Protein AF-A0A3N2K9K3-F1 (afdb_monomer_lite)

Foldseek 3Di:
DVVLLVVVLVCQQPDLDAAEDECVSDDLVSLLVVLQSCLVNVAAYEYAYEPPDDPVSVVNSCVSNVNRYHYHYDDD

Sequence (76 aa):
MLRNYQTILGLLQNSKREIEIQSVDLDYNGLTNLANEMRRLDRVATLVVGGNLTADMVNSLVLTSGDRFNIKFAQP

Structure (mmCIF, N/CA/C/O backbone):
data_AF-A0A3N2K9K3-F1
#
_entry.id   AF-A0A3N2K9K3-F1
#
loop_
_atom_site.group_PDB
_atom_site.id
_atom_site.type_symbol
_atom_site.label_atom_id
_atom_site.label_alt_id
_atom_site.label_comp_id
_atom_site.label_asym_id
_atom_site.label_entity_id
_atom_site.label_seq_id
_atom_site.pdbx_PDB_ins_code
_atom_site.Cartn_x
_atom_site.Cartn_y
_atom_site.Cartn_z
_atom_site.occupancy
_atom_site.B_iso_or_equiv
_atom_site.auth_seq_id
_atom_site.auth_comp_id
_atom_site.auth_asym_id
_atom_site.auth_atom_id
_atom_site.pdbx_PDB_model_num
ATOM 1 N N . MET A 1 1 ? 6.877 15.443 -3.719 1.00 58.28 1 MET A N 1
ATOM 2 C CA . MET A 1 1 ? 5.930 14.308 -3.642 1.00 58.28 1 MET A CA 1
ATOM 3 C C . MET A 1 1 ? 5.049 14.276 -2.374 1.00 58.28 1 MET A C 1
ATOM 5 O O . MET A 1 1 ? 4.253 13.364 -2.231 1.00 58.28 1 MET A O 1
ATOM 9 N N . LEU A 1 2 ? 5.094 15.278 -1.476 1.00 61.84 2 LEU A N 1
ATOM 10 C CA . LEU A 1 2 ? 4.292 15.292 -0.230 1.00 61.84 2 LEU A CA 1
ATOM 11 C C . LEU A 1 2 ? 2.778 15.502 -0.429 1.00 61.84 2 LEU A C 1
ATOM 13 O O . LEU A 1 2 ? 1.983 15.050 0.391 1.00 61.84 2 LEU A O 1
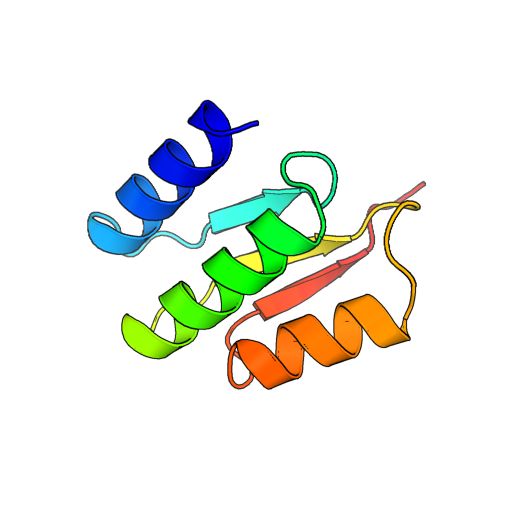ATOM 17 N N . ARG A 1 3 ? 2.374 16.191 -1.505 1.00 66.50 3 ARG A N 1
ATOM 18 C CA . ARG A 1 3 ? 0.971 16.572 -1.731 1.00 66.50 3 ARG A CA 1
ATOM 19 C C . ARG A 1 3 ? 0.073 15.360 -2.013 1.00 66.50 3 ARG A C 1
ATOM 21 O O . ARG A 1 3 ? -0.995 15.272 -1.423 1.00 66.50 3 ARG A O 1
ATOM 28 N N . ASN A 1 4 ? 0.540 14.410 -2.827 1.00 83.25 4 ASN A N 1
ATOM 29 C CA . ASN A 1 4 ? -0.222 13.203 -3.176 1.00 83.25 4 ASN A CA 1
ATOM 30 C C . ASN A 1 4 ? -0.432 12.296 -1.955 1.00 83.25 4 ASN A C 1
ATOM 32 O O . ASN A 1 4 ? -1.547 11.846 -1.708 1.00 83.25 4 ASN A O 1
ATOM 36 N N . TYR A 1 5 ? 0.613 12.103 -1.142 1.00 88.56 5 TYR A N 1
ATOM 37 C CA . TYR A 1 5 ? 0.550 11.271 0.063 1.00 88.56 5 TYR A CA 1
ATOM 38 C C . TYR A 1 5 ? -0.515 11.755 1.057 1.00 88.56 5 TYR A C 1
ATOM 40 O O . TYR A 1 5 ? -1.365 10.976 1.480 1.00 88.56 5 TYR A O 1
ATOM 48 N N . GLN A 1 6 ? -0.507 13.049 1.395 1.00 90.12 6 GLN A N 1
ATOM 49 C CA . GLN A 1 6 ? -1.455 13.603 2.369 1.00 90.12 6 GLN A CA 1
ATOM 50 C C . GLN A 1 6 ? -2.902 13.545 1.869 1.00 90.12 6 GLN A C 1
ATOM 52 O O . GLN A 1 6 ? -3.814 13.273 2.648 1.00 90.12 6 GLN A O 1
ATOM 57 N N . THR A 1 7 ? -3.127 13.746 0.567 1.00 89.38 7 THR A N 1
ATOM 58 C CA . THR A 1 7 ? -4.459 13.591 -0.028 1.00 89.38 7 THR A CA 1
ATOM 59 C C . THR A 1 7 ? -4.953 12.148 0.070 1.00 89.38 7 THR A C 1
ATOM 61 O O . THR A 1 7 ? -6.076 11.931 0.521 1.00 89.38 7 THR A O 1
ATOM 64 N N . ILE A 1 8 ? -4.121 11.164 -0.286 1.00 89.00 8 ILE A N 1
ATOM 65 C CA . ILE A 1 8 ? -4.486 9.741 -0.199 1.00 89.00 8 ILE A CA 1
ATOM 66 C C . ILE A 1 8 ? -4.770 9.345 1.256 1.00 89.00 8 ILE A C 1
ATOM 68 O O . ILE A 1 8 ? -5.792 8.720 1.535 1.00 89.00 8 ILE A O 1
ATOM 72 N N . LEU A 1 9 ? -3.915 9.757 2.197 1.00 89.38 9 LEU A N 1
ATOM 73 C CA . LEU A 1 9 ? -4.105 9.479 3.620 1.00 89.38 9 LEU A CA 1
ATOM 74 C C . LEU A 1 9 ? -5.407 10.091 4.151 1.00 89.38 9 LEU A C 1
ATOM 76 O O . LEU A 1 9 ? -6.167 9.424 4.853 1.00 89.38 9 LEU A O 1
ATOM 80 N N . GLY A 1 10 ? -5.701 11.336 3.770 1.00 90.56 10 GLY A N 1
ATOM 81 C CA . GLY A 1 10 ? -6.957 11.991 4.115 1.00 90.56 10 GLY A CA 1
ATOM 82 C C . GLY A 1 10 ? -8.171 11.226 3.585 1.00 90.56 10 GLY A C 1
ATOM 83 O O . GLY A 1 10 ? -9.144 11.043 4.315 1.00 90.56 10 GLY A O 1
ATOM 84 N N . LEU A 1 11 ? -8.112 10.721 2.350 1.00 88.44 11 LEU A N 1
ATOM 85 C CA . LEU A 1 11 ? -9.181 9.893 1.786 1.00 88.44 11 LEU A CA 1
ATOM 86 C C . LEU A 1 11 ? -9.339 8.566 2.546 1.00 88.44 11 LEU A C 1
ATOM 88 O O . LEU A 1 11 ? -10.468 8.204 2.873 1.00 88.44 11 LEU A O 1
ATOM 92 N N . LEU A 1 12 ? -8.241 7.882 2.889 1.00 86.94 12 LEU A N 1
ATOM 93 C CA . LEU A 1 12 ? -8.268 6.626 3.658 1.00 86.94 12 LEU A CA 1
ATOM 94 C C . LEU A 1 12 ? -8.884 6.799 5.053 1.00 86.94 12 LEU A C 1
ATOM 96 O O . LEU A 1 12 ? -9.614 5.930 5.535 1.00 86.94 12 LEU A O 1
ATOM 100 N N . GLN A 1 13 ? -8.586 7.916 5.715 1.00 89.00 13 GLN A N 1
ATOM 101 C CA . GLN A 1 13 ? -9.077 8.199 7.064 1.00 89.00 13 GLN A CA 1
ATOM 102 C C . GLN A 1 13 ? -10.562 8.575 7.078 1.00 89.00 13 GLN A C 1
ATOM 104 O O . GLN A 1 13 ? -11.288 8.175 7.987 1.00 89.00 13 GLN A O 1
ATOM 109 N N . ASN A 1 14 ? -11.017 9.323 6.070 1.00 87.38 14 ASN A N 1
ATOM 110 C CA . ASN A 1 14 ? -12.339 9.957 6.074 1.00 87.38 14 ASN A CA 1
ATOM 111 C C . ASN A 1 14 ? -13.381 9.246 5.199 1.00 87.38 14 ASN A C 1
ATOM 113 O O . ASN A 1 14 ? -14.536 9.666 5.156 1.00 87.38 14 ASN A O 1
ATOM 117 N N . SER A 1 15 ? -13.004 8.176 4.498 1.00 81.50 15 SER A N 1
ATOM 118 C CA . SER A 1 15 ? -13.888 7.450 3.588 1.00 81.50 15 SER A CA 1
ATOM 119 C C . SER A 1 15 ? -13.843 5.944 3.831 1.00 81.50 15 SER A C 1
ATOM 121 O O . SER A 1 15 ? -12.841 5.390 4.273 1.00 81.50 15 SER A O 1
ATOM 123 N N . LYS A 1 16 ? -14.946 5.266 3.501 1.00 75.44 16 LYS A N 1
ATOM 124 C CA . LYS A 1 16 ? -15.002 3.798 3.374 1.00 75.44 16 LYS A CA 1
ATOM 125 C C . LYS A 1 16 ? -14.835 3.329 1.926 1.00 75.44 16 LYS A C 1
ATOM 127 O O . LYS A 1 16 ? -15.048 2.157 1.638 1.00 75.44 16 LYS A O 1
ATOM 132 N N . ARG A 1 17 ? -14.553 4.251 1.000 1.00 77.12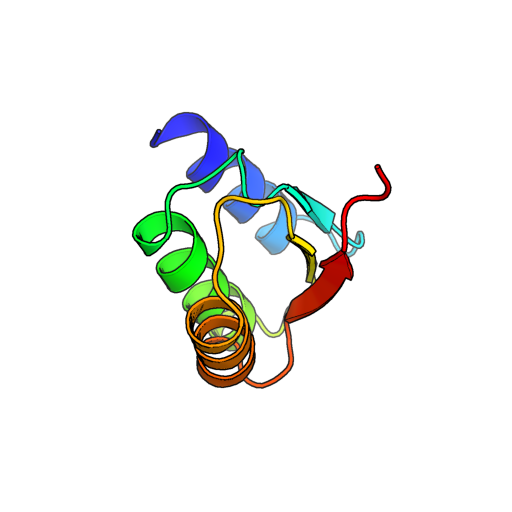 17 ARG A N 1
ATOM 133 C CA . ARG A 1 17 ? -14.373 3.915 -0.414 1.00 77.12 17 ARG A CA 1
ATOM 134 C C . ARG A 1 17 ? -13.092 3.120 -0.594 1.00 77.12 17 ARG A C 1
ATOM 136 O O . ARG A 1 17 ? -12.086 3.416 0.042 1.00 77.12 17 ARG A O 1
ATOM 143 N N . GLU A 1 18 ? -13.151 2.161 -1.504 1.00 80.69 18 GLU A N 1
ATOM 144 C CA . GLU A 1 18 ? -11.948 1.570 -2.063 1.00 80.69 18 GLU A CA 1
ATOM 145 C C . GLU A 1 18 ? -11.159 2.658 -2.799 1.00 80.69 18 GLU A C 1
ATOM 147 O O . GLU A 1 18 ? -11.736 3.495 -3.501 1.00 80.69 18 GLU A O 1
ATOM 152 N N . ILE A 1 19 ? -9.848 2.678 -2.580 1.00 87.75 19 ILE A N 1
ATOM 153 C CA . ILE A 1 19 ? -8.940 3.654 -3.176 1.00 87.75 19 ILE A CA 1
ATOM 154 C C . ILE A 1 19 ? -7.948 2.888 -4.033 1.00 87.75 19 ILE A C 1
ATOM 156 O O . ILE A 1 19 ? -7.311 1.950 -3.554 1.00 87.75 19 ILE A O 1
ATOM 160 N N . GLU A 1 20 ? -7.815 3.310 -5.286 1.00 91.75 20 GLU A N 1
ATOM 161 C CA . GLU A 1 20 ? -6.733 2.874 -6.158 1.00 91.75 20 GLU A CA 1
ATOM 162 C C . GLU A 1 20 ? -5.593 3.890 -6.098 1.00 91.75 20 GLU A C 1
ATOM 164 O O . GLU A 1 20 ? -5.812 5.095 -6.227 1.00 91.75 20 GLU A O 1
ATOM 169 N N . ILE A 1 21 ? -4.379 3.398 -5.877 1.00 91.12 21 ILE A N 1
ATOM 170 C CA . ILE A 1 21 ? -3.150 4.190 -5.831 1.00 91.12 21 ILE A CA 1
ATOM 171 C C . ILE A 1 21 ? -2.275 3.710 -6.976 1.00 91.12 21 ILE A C 1
ATOM 173 O O . ILE A 1 21 ? -1.964 2.520 -7.044 1.00 91.12 21 ILE A O 1
ATOM 177 N N . GLN A 1 22 ? -1.865 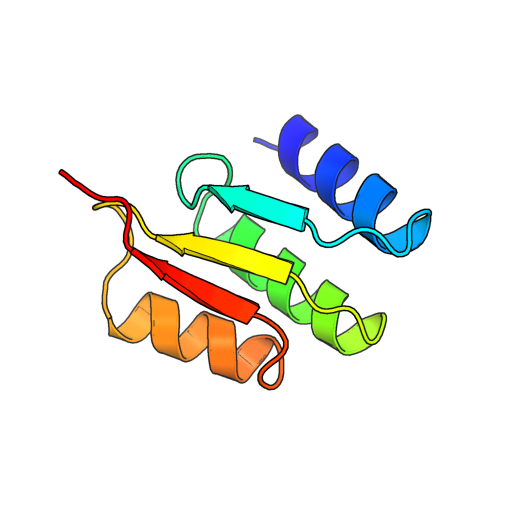4.607 -7.869 1.00 91.75 22 GLN A N 1
ATOM 178 C CA . GLN A 1 22 ? -0.907 4.244 -8.905 1.00 91.75 22 GLN A CA 1
ATOM 179 C C . GLN A 1 22 ? 0.496 4.276 -8.300 1.00 91.75 22 GLN A C 1
ATOM 181 O O . GLN A 1 22 ? 0.866 5.230 -7.616 1.00 91.75 22 GLN A O 1
ATOM 186 N N . SER A 1 23 ? 1.324 3.268 -8.576 1.00 90.19 23 SER A N 1
ATOM 187 C CA . SER A 1 23 ? 2.705 3.228 -8.070 1.00 90.19 23 SER A CA 1
ATOM 188 C C . SER A 1 23 ? 3.581 4.376 -8.579 1.00 90.19 23 SER A C 1
ATOM 190 O O . SER A 1 23 ? 4.691 4.562 -8.092 1.00 90.19 23 SER A O 1
ATOM 192 N N . VAL A 1 24 ? 3.117 5.132 -9.576 1.00 88.75 24 VAL A N 1
ATOM 193 C CA . VAL A 1 24 ? 3.782 6.336 -10.091 1.00 88.75 24 VAL A CA 1
ATOM 194 C C . VAL A 1 24 ? 3.437 7.599 -9.295 1.00 88.75 24 VAL A C 1
ATOM 196 O O . VAL A 1 24 ? 4.157 8.590 -9.392 1.00 88.75 24 VAL A O 1
ATOM 199 N N . ASP A 1 25 ? 2.371 7.574 -8.487 1.00 87.12 25 ASP A N 1
ATOM 200 C CA . ASP A 1 25 ? 1.922 8.733 -7.704 1.00 87.12 25 ASP A CA 1
ATOM 201 C C . ASP A 1 25 ? 2.809 8.998 -6.481 1.00 87.12 25 ASP A C 1
ATOM 203 O O . ASP A 1 25 ? 2.825 10.119 -5.951 1.00 87.12 25 ASP A O 1
ATOM 207 N N . LEU A 1 26 ? 3.512 7.955 -6.024 1.00 89.25 26 LEU A N 1
ATOM 208 C CA . LEU A 1 26 ? 4.343 7.915 -4.828 1.00 89.25 26 LEU A CA 1
ATOM 209 C C . LEU A 1 26 ? 5.643 7.154 -5.109 1.00 89.25 26 LEU A C 1
ATOM 211 O O . LEU A 1 26 ? 5.645 6.123 -5.774 1.00 89.25 26 LEU A O 1
ATOM 215 N N . ASP A 1 27 ? 6.749 7.632 -4.548 1.00 91.56 27 ASP A N 1
ATOM 216 C CA . ASP A 1 27 ? 7.992 6.874 -4.497 1.00 91.56 27 ASP A CA 1
ATOM 217 C C . ASP A 1 27 ? 7.854 5.691 -3.525 1.00 91.56 27 ASP A C 1
ATOM 219 O O . ASP A 1 27 ? 6.895 5.582 -2.754 1.00 91.56 27 ASP A O 1
ATOM 223 N N . TYR A 1 28 ? 8.829 4.783 -3.549 1.00 92.75 28 TYR A N 1
ATOM 224 C CA . TYR A 1 28 ? 8.781 3.575 -2.728 1.00 92.75 28 TYR A CA 1
ATOM 225 C C . TYR A 1 28 ? 8.687 3.863 -1.218 1.00 92.75 28 TYR A C 1
ATOM 227 O O . TYR A 1 28 ? 8.008 3.138 -0.487 1.00 92.75 28 TYR A O 1
ATOM 235 N N . ASN A 1 29 ? 9.297 4.953 -0.745 1.00 94.81 29 ASN A N 1
ATOM 236 C CA . ASN A 1 29 ? 9.206 5.362 0.657 1.00 94.81 29 ASN A CA 1
ATOM 237 C C . ASN A 1 29 ? 7.787 5.839 1.002 1.00 94.81 29 ASN A C 1
ATOM 239 O O . ASN A 1 29 ? 7.241 5.467 2.041 1.00 94.81 29 ASN A O 1
ATOM 243 N N . GLY A 1 30 ? 7.161 6.618 0.119 1.00 93.31 30 GLY A N 1
ATOM 244 C CA . GLY A 1 30 ? 5.771 7.043 0.236 1.00 93.31 30 GLY A CA 1
ATOM 245 C C . GLY A 1 30 ? 4.802 5.863 0.247 1.00 93.31 30 GLY A C 1
ATOM 246 O O . GLY A 1 30 ? 3.908 5.819 1.092 1.00 93.31 30 GLY A O 1
ATOM 247 N N . LEU A 1 31 ? 5.016 4.876 -0.627 1.00 94.00 31 LEU A N 1
ATOM 248 C CA . LEU A 1 31 ? 4.238 3.634 -0.654 1.00 94.00 31 LEU A CA 1
ATOM 249 C C . LEU A 1 31 ? 4.416 2.812 0.632 1.00 94.00 31 LEU A C 1
ATOM 251 O O . LEU A 1 31 ? 3.437 2.302 1.171 1.00 94.00 31 LEU A O 1
ATOM 255 N N . THR A 1 32 ? 5.636 2.732 1.169 1.00 96.12 32 THR A N 1
ATOM 256 C CA . THR A 1 32 ? 5.927 2.019 2.426 1.00 96.12 32 THR A CA 1
ATOM 257 C C . THR A 1 32 ? 5.254 2.686 3.628 1.00 96.12 32 THR A C 1
ATOM 259 O O . THR A 1 32 ? 4.652 2.015 4.468 1.00 96.12 32 THR A O 1
ATOM 262 N N . ASN A 1 33 ? 5.302 4.017 3.708 1.00 95.50 33 ASN A N 1
ATOM 263 C CA . ASN A 1 33 ? 4.588 4.766 4.744 1.00 95.50 33 ASN A CA 1
ATOM 264 C C . ASN A 1 33 ? 3.076 4.549 4.640 1.00 95.50 33 ASN A C 1
ATOM 266 O O . ASN A 1 33 ? 2.411 4.318 5.648 1.00 95.50 33 ASN A O 1
ATOM 270 N N . LEU A 1 34 ? 2.543 4.546 3.418 1.00 93.50 34 LEU A N 1
ATOM 271 C CA . LEU A 1 34 ? 1.129 4.296 3.179 1.00 93.50 34 LEU A CA 1
ATOM 272 C C . LEU A 1 34 ? 0.710 2.873 3.579 1.00 93.50 34 LEU A C 1
ATOM 274 O O . LEU A 1 34 ? -0.333 2.704 4.205 1.00 93.50 34 LEU A O 1
ATOM 278 N N . ALA A 1 35 ? 1.543 1.867 3.295 1.00 95.00 35 ALA A N 1
ATOM 279 C CA . ALA A 1 35 ? 1.328 0.487 3.730 1.00 95.00 35 ALA A CA 1
ATOM 280 C C . ALA A 1 35 ? 1.228 0.385 5.264 1.00 95.00 35 ALA A C 1
ATOM 282 O O . ALA A 1 35 ? 0.299 -0.233 5.787 1.00 95.00 35 ALA A O 1
ATOM 283 N N . ASN A 1 36 ? 2.136 1.044 5.993 1.00 96.50 36 ASN A N 1
ATOM 284 C CA . ASN A 1 36 ? 2.077 1.111 7.456 1.00 96.50 36 ASN A CA 1
ATOM 285 C C . ASN A 1 36 ? 0.785 1.779 7.950 1.00 96.50 36 ASN A C 1
ATOM 287 O O . ASN A 1 36 ? 0.142 1.280 8.876 1.00 96.50 36 ASN A O 1
ATOM 291 N N . GLU A 1 37 ? 0.373 2.880 7.320 1.00 93.88 37 GLU A N 1
ATOM 292 C CA . GLU A 1 37 ? -0.862 3.583 7.675 1.00 93.88 37 GLU A CA 1
ATOM 293 C C . GLU A 1 37 ? -2.111 2.737 7.416 1.00 93.88 37 GLU A C 1
ATOM 295 O O . GLU A 1 37 ? -3.006 2.700 8.256 1.00 93.88 37 GLU A O 1
ATOM 300 N N . MET A 1 38 ? -2.166 1.998 6.309 1.00 91.94 38 MET A N 1
ATOM 301 C CA . MET A 1 38 ? -3.263 1.071 6.019 1.00 91.94 38 MET A CA 1
ATOM 302 C C . MET A 1 38 ? -3.401 -0.010 7.088 1.00 91.94 38 MET A C 1
ATOM 304 O O . MET A 1 38 ? -4.510 -0.276 7.557 1.00 91.94 38 MET A O 1
ATOM 308 N N . ARG A 1 39 ? -2.274 -0.581 7.530 1.00 94.69 39 ARG A N 1
ATOM 309 C CA . ARG A 1 39 ? -2.247 -1.539 8.638 1.00 94.69 39 ARG A CA 1
ATOM 310 C C . ARG A 1 39 ? -2.743 -0.909 9.936 1.00 94.69 39 ARG A C 1
ATOM 312 O O . ARG A 1 39 ? -3.562 -1.497 10.634 1.00 94.69 39 ARG A O 1
ATOM 319 N N . ARG A 1 40 ? -2.258 0.294 10.253 1.00 94.44 40 ARG A N 1
ATOM 320 C CA . ARG A 1 40 ? -2.605 1.035 11.474 1.00 94.44 40 ARG A CA 1
ATOM 321 C C . ARG A 1 40 ? -4.081 1.434 11.520 1.00 94.44 40 ARG A C 1
ATOM 323 O O . ARG A 1 40 ? -4.687 1.414 12.586 1.00 94.44 40 ARG A O 1
ATOM 330 N N . LEU A 1 41 ? -4.637 1.831 10.379 1.00 91.88 41 LEU A N 1
ATOM 331 C CA . LEU A 1 41 ? -6.016 2.302 10.240 1.00 91.88 41 LEU A CA 1
ATOM 332 C C . LEU A 1 41 ? -7.018 1.171 9.989 1.00 91.88 41 LEU A C 1
ATOM 334 O O . LEU A 1 41 ? -8.219 1.444 9.963 1.00 91.88 41 LEU A O 1
ATOM 338 N N . ASP A 1 42 ? -6.544 -0.061 9.788 1.00 91.88 42 ASP A N 1
ATOM 339 C CA . ASP A 1 42 ? -7.353 -1.201 9.354 1.00 91.88 42 ASP A CA 1
ATOM 340 C C . ASP A 1 42 ? -8.167 -0.851 8.092 1.00 91.88 42 ASP A C 1
ATOM 342 O O . ASP A 1 42 ? -9.403 -0.824 8.071 1.00 91.88 42 ASP A O 1
ATOM 346 N N . ARG A 1 43 ? -7.450 -0.446 7.038 1.00 91.44 43 ARG A N 1
ATOM 347 C CA . ARG A 1 43 ? -8.015 -0.057 5.738 1.00 91.44 43 ARG A CA 1
ATOM 348 C C . ARG A 1 43 ? -7.359 -0.832 4.619 1.00 91.44 43 ARG A C 1
ATOM 350 O O . ARG A 1 43 ? -6.169 -1.099 4.684 1.00 91.44 43 ARG A O 1
ATOM 357 N N . VAL A 1 44 ? -8.141 -1.136 3.590 1.00 91.69 44 VAL A N 1
ATOM 358 C CA . VAL A 1 44 ? -7.683 -1.817 2.377 1.00 91.69 44 VAL A CA 1
ATOM 359 C C . VAL A 1 44 ? -7.626 -0.810 1.235 1.00 91.69 44 VAL A C 1
ATOM 361 O O . VAL A 1 44 ? -8.519 0.030 1.105 1.00 91.69 44 VAL A O 1
ATOM 364 N N . ALA A 1 45 ? -6.588 -0.906 0.414 1.00 91.50 45 ALA A N 1
ATOM 365 C CA . ALA A 1 45 ? -6.459 -0.144 -0.818 1.00 91.50 45 ALA A CA 1
ATOM 366 C C . ALA A 1 45 ? -5.900 -1.032 -1.929 1.00 91.50 45 ALA A C 1
ATOM 368 O O . ALA A 1 45 ? -5.249 -2.045 -1.673 1.00 91.50 45 ALA A O 1
ATOM 369 N N . THR A 1 46 ? -6.137 -0.631 -3.168 1.00 93.50 46 THR A N 1
ATOM 370 C CA . THR A 1 46 ? -5.612 -1.311 -4.345 1.00 93.50 46 THR A CA 1
ATOM 371 C C . THR A 1 46 ? -4.401 -0.537 -4.860 1.00 93.50 46 THR A C 1
ATOM 373 O O . THR A 1 46 ? -4.510 0.626 -5.238 1.00 93.50 46 THR A O 1
ATOM 376 N N . LEU A 1 47 ? -3.230 -1.171 -4.871 1.00 93.94 47 LEU A N 1
ATOM 377 C CA . LEU A 1 47 ? -2.027 -0.658 -5.517 1.00 93.94 47 LEU A CA 1
ATOM 378 C C . LEU A 1 47 ? -2.005 -1.133 -6.968 1.00 93.94 47 LEU A C 1
ATOM 380 O O . LEU A 1 47 ? -1.909 -2.332 -7.243 1.00 93.94 47 LEU A O 1
ATOM 384 N N . VAL A 1 48 ? -2.067 -0.183 -7.893 1.00 94.06 48 VAL A N 1
ATOM 385 C CA . VAL A 1 48 ? -1.850 -0.434 -9.315 1.00 94.06 48 VAL A CA 1
ATOM 386 C C . VAL A 1 48 ? -0.359 -0.286 -9.596 1.00 94.06 48 VAL A C 1
ATOM 388 O O . VAL A 1 48 ? 0.209 0.804 -9.540 1.00 94.06 48 VAL A O 1
ATOM 391 N N . VAL A 1 49 ? 0.285 -1.419 -9.845 1.00 90.69 49 VAL A N 1
ATOM 392 C CA . VAL A 1 49 ? 1.720 -1.560 -10.064 1.00 90.69 49 VAL A CA 1
ATOM 393 C C . VAL A 1 49 ? 2.049 -1.280 -11.527 1.00 90.69 49 VAL A C 1
ATOM 395 O O . VAL A 1 49 ? 1.633 -2.020 -12.419 1.00 90.69 49 VAL A O 1
ATOM 398 N N . GLY A 1 50 ? 2.820 -0.220 -11.760 1.00 85.75 50 GLY A N 1
ATOM 399 C CA . GLY A 1 50 ? 3.485 0.073 -13.028 1.00 85.75 50 GLY A CA 1
ATOM 400 C C . GLY A 1 50 ? 4.930 -0.441 -13.076 1.00 85.75 50 GLY A C 1
ATOM 401 O O . GLY A 1 50 ? 5.420 -1.080 -12.147 1.00 85.75 50 GLY A O 1
ATOM 402 N N . GLY A 1 51 ? 5.648 -0.122 -14.157 1.00 80.25 51 GLY A N 1
ATOM 403 C CA . GLY A 1 51 ? 7.002 -0.637 -14.428 1.00 80.25 51 GLY A CA 1
ATOM 404 C C . GLY A 1 51 ? 8.122 -0.152 -13.494 1.00 80.25 51 GLY A C 1
ATOM 405 O O . GLY A 1 51 ? 9.284 -0.465 -13.736 1.00 80.25 51 GLY A O 1
ATOM 406 N N . ASN A 1 52 ? 7.808 0.625 -12.453 1.00 84.25 52 ASN A N 1
ATOM 407 C CA . ASN A 1 52 ? 8.778 1.182 -11.507 1.00 84.25 52 ASN A CA 1
ATOM 408 C C . ASN A 1 52 ? 8.935 0.369 -10.210 1.00 84.25 52 ASN A C 1
ATOM 410 O O . ASN A 1 52 ? 9.771 0.729 -9.382 1.00 84.25 52 ASN A O 1
ATOM 414 N N . LEU A 1 53 ? 8.157 -0.699 -10.016 1.00 90.56 53 LEU A N 1
ATOM 415 C CA . LEU A 1 53 ? 8.288 -1.588 -8.861 1.00 90.56 53 LEU A CA 1
ATOM 416 C C . LEU A 1 53 ? 8.742 -2.977 -9.303 1.00 90.56 53 LEU A C 1
ATOM 418 O O . LEU A 1 53 ? 8.202 -3.556 -10.244 1.00 90.56 53 LEU A O 1
ATOM 422 N N . THR A 1 54 ? 9.716 -3.532 -8.587 1.00 92.50 54 THR A N 1
ATOM 423 C CA . THR A 1 54 ? 10.094 -4.940 -8.735 1.00 92.50 54 THR A CA 1
ATOM 424 C C . THR A 1 54 ? 9.120 -5.840 -7.972 1.00 92.50 54 THR A C 1
ATOM 426 O O . THR A 1 54 ? 8.396 -5.382 -7.085 1.00 92.50 54 THR A O 1
ATOM 429 N N . ALA A 1 55 ? 9.129 -7.142 -8.267 1.00 91.62 55 ALA A N 1
ATOM 430 C CA . ALA A 1 55 ? 8.318 -8.119 -7.538 1.00 91.62 55 ALA A CA 1
ATOM 431 C C . ALA A 1 55 ? 8.611 -8.115 -6.023 1.00 91.62 55 ALA A C 1
ATOM 433 O O . ALA A 1 55 ? 7.681 -8.169 -5.220 1.00 91.62 55 ALA A O 1
ATOM 434 N N . ASP A 1 56 ? 9.879 -7.968 -5.630 1.00 95.56 56 ASP A N 1
ATOM 435 C CA . ASP A 1 56 ? 10.279 -7.925 -4.218 1.00 95.56 56 ASP A CA 1
ATOM 436 C C . ASP A 1 56 ? 9.759 -6.672 -3.506 1.00 95.56 56 ASP A C 1
ATOM 438 O O . ASP A 1 56 ? 9.304 -6.750 -2.365 1.00 95.56 56 ASP A O 1
ATOM 442 N N . MET A 1 57 ? 9.768 -5.522 -4.188 1.00 95.44 57 MET A N 1
ATOM 443 C CA . MET A 1 57 ? 9.200 -4.279 -3.655 1.00 95.44 57 MET A CA 1
ATOM 444 C C . MET A 1 57 ? 7.692 -4.419 -3.444 1.00 95.44 57 MET A C 1
ATOM 446 O O . MET A 1 57 ? 7.177 -4.025 -2.400 1.00 95.44 57 MET A O 1
ATOM 450 N N . VAL A 1 58 ? 6.984 -5.025 -4.401 1.00 94.38 58 VAL A N 1
ATOM 451 C CA . VAL A 1 58 ? 5.546 -5.300 -4.269 1.00 94.38 5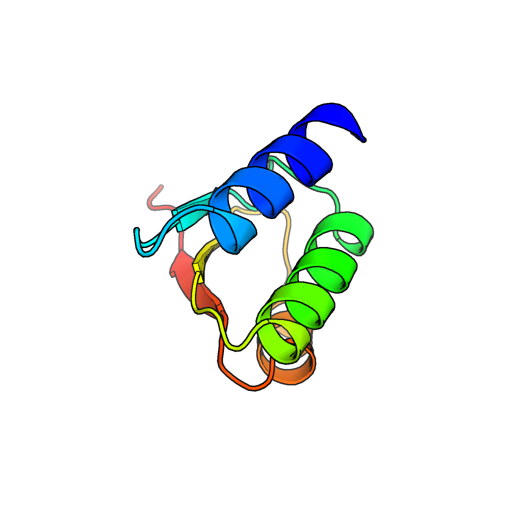8 VAL A CA 1
ATOM 452 C C . VAL A 1 58 ? 5.281 -6.241 -3.094 1.00 94.38 58 VAL A C 1
ATOM 454 O O . VAL A 1 58 ? 4.441 -5.935 -2.250 1.00 94.38 58 VAL A O 1
ATOM 457 N N . ASN A 1 59 ? 6.029 -7.341 -2.988 1.00 95.25 59 ASN A N 1
ATOM 458 C CA . ASN A 1 59 ? 5.883 -8.291 -1.888 1.00 95.25 59 ASN A CA 1
ATOM 459 C C . ASN A 1 59 ? 6.145 -7.628 -0.525 1.00 95.25 59 ASN A C 1
ATOM 461 O O . ASN A 1 59 ? 5.384 -7.815 0.424 1.00 95.25 59 ASN A O 1
ATOM 465 N N . SER A 1 60 ? 7.173 -6.779 -0.436 1.00 97.00 60 SER A N 1
ATOM 466 C CA . SER A 1 60 ? 7.456 -6.008 0.774 1.00 97.00 60 SER A CA 1
ATOM 467 C C . SER A 1 60 ? 6.292 -5.089 1.150 1.00 97.00 60 SER A C 1
ATOM 469 O O . SER A 1 60 ? 5.932 -5.036 2.321 1.00 97.00 60 SER A O 1
ATOM 471 N N . LEU A 1 61 ? 5.667 -4.395 0.191 1.00 96.06 61 LEU A N 1
ATOM 472 C CA . LEU A 1 61 ? 4.518 -3.520 0.461 1.00 96.06 61 LEU A CA 1
ATOM 473 C C . LEU A 1 61 ? 3.305 -4.302 0.982 1.00 96.06 61 LEU A C 1
ATOM 475 O O . LEU A 1 61 ? 2.658 -3.858 1.935 1.00 96.06 61 LEU A O 1
ATOM 479 N N . VAL A 1 62 ? 3.027 -5.478 0.409 1.00 95.38 62 VAL A N 1
ATOM 480 C CA . VAL A 1 62 ? 1.955 -6.374 0.875 1.00 95.38 62 VAL A CA 1
ATOM 481 C C . VAL A 1 62 ? 2.214 -6.799 2.322 1.00 95.38 62 VAL A C 1
ATOM 483 O O . VAL A 1 62 ? 1.361 -6.575 3.186 1.00 95.38 62 VAL A O 1
ATOM 486 N N . LEU A 1 63 ? 3.423 -7.282 2.625 1.00 96.88 63 LEU A N 1
ATOM 487 C CA . LEU A 1 63 ? 3.822 -7.697 3.974 1.00 96.88 63 LEU A CA 1
ATOM 488 C C . LEU A 1 63 ? 3.791 -6.543 4.985 1.00 96.88 63 LEU A C 1
ATOM 490 O O . LEU A 1 63 ? 3.266 -6.697 6.089 1.00 96.88 63 LEU A O 1
ATOM 494 N N . THR A 1 64 ? 4.319 -5.370 4.619 1.00 97.38 64 THR A N 1
ATOM 495 C CA . THR A 1 64 ? 4.288 -4.170 5.469 1.00 97.38 64 THR A CA 1
ATOM 496 C C . THR A 1 64 ? 2.850 -3.784 5.801 1.00 97.38 64 THR A C 1
ATOM 498 O O . THR A 1 64 ? 2.534 -3.515 6.963 1.00 97.38 64 THR A O 1
ATOM 501 N N . SER A 1 65 ? 1.962 -3.830 4.807 1.00 95.50 65 SER A N 1
ATOM 502 C CA . SER A 1 65 ? 0.549 -3.515 4.998 1.00 95.50 65 SER A CA 1
ATOM 503 C C . SER A 1 65 ? -0.224 -4.570 5.794 1.00 95.50 65 SER A C 1
ATOM 505 O O . SER A 1 65 ? -1.305 -4.271 6.294 1.00 95.50 65 SER A O 1
ATOM 507 N N . GLY A 1 66 ? 0.314 -5.785 5.944 1.00 96.06 66 GLY A N 1
ATOM 508 C CA . GLY A 1 66 ? -0.409 -6.920 6.516 1.00 96.06 66 GLY A CA 1
ATOM 509 C C . GLY A 1 66 ? -1.586 -7.344 5.635 1.00 96.06 66 GLY A C 1
ATOM 510 O O . GLY A 1 66 ? -2.715 -7.390 6.121 1.00 96.06 66 GLY A O 1
ATOM 511 N N . ASP A 1 67 ? -1.316 -7.572 4.345 1.00 93.12 67 ASP A N 1
ATOM 512 C CA . ASP A 1 67 ? -2.283 -7.994 3.315 1.00 93.12 67 ASP A CA 1
ATOM 513 C C . ASP A 1 67 ? -3.421 -6.995 3.057 1.00 93.12 67 ASP A C 1
ATOM 515 O O . ASP A 1 67 ? -4.504 -7.341 2.586 1.00 93.12 67 ASP A O 1
ATOM 519 N N . ARG A 1 68 ? -3.183 -5.716 3.359 1.00 93.56 68 ARG A N 1
ATOM 520 C CA . ARG A 1 68 ? -4.146 -4.635 3.116 1.00 93.56 68 ARG A CA 1
ATOM 521 C C . ARG A 1 68 ? -3.975 -3.965 1.760 1.00 93.56 68 ARG A C 1
ATOM 523 O O . ARG A 1 68 ? -4.856 -3.211 1.348 1.00 93.56 68 ARG A O 1
ATOM 530 N N . PHE A 1 69 ? -2.862 -4.221 1.077 1.00 91.88 69 PHE A N 1
ATOM 531 C CA . PHE A 1 69 ? -2.660 -3.821 -0.309 1.00 91.88 69 PHE A CA 1
ATOM 532 C C . PHE A 1 69 ? -3.097 -4.934 -1.258 1.00 91.88 69 PHE A C 1
ATOM 534 O O . PHE A 1 69 ? -2.394 -5.927 -1.427 1.00 91.88 69 PHE A O 1
ATOM 541 N N . ASN A 1 70 ? -4.227 -4.731 -1.931 1.00 92.69 70 ASN A N 1
ATOM 542 C CA . ASN A 1 70 ? -4.560 -5.514 -3.115 1.00 92.69 70 ASN A CA 1
ATOM 543 C C . ASN A 1 70 ? -3.644 -5.084 -4.263 1.00 92.69 70 ASN A C 1
ATOM 545 O O . ASN A 1 70 ? -3.380 -3.894 -4.422 1.00 92.69 70 ASN A O 1
ATOM 549 N N . ILE A 1 71 ? -3.188 -6.027 -5.084 1.00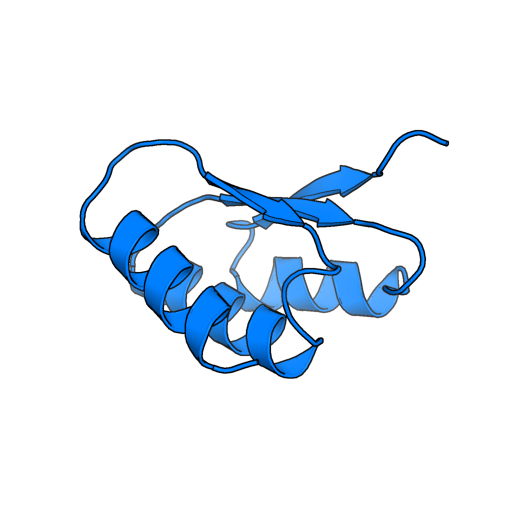 92.94 71 ILE A N 1
ATOM 550 C CA . ILE A 1 71 ? -2.275 -5.740 -6.195 1.00 92.94 71 ILE A CA 1
ATOM 551 C C . ILE A 1 71 ? -3.005 -5.890 -7.528 1.00 92.94 71 ILE A C 1
ATOM 553 O O . ILE A 1 71 ? -3.604 -6.928 -7.808 1.00 92.94 71 ILE A O 1
ATOM 557 N N . LYS A 1 72 ? -2.910 -4.863 -8.374 1.00 93.94 72 LYS A N 1
ATOM 558 C CA . LYS A 1 72 ? -3.249 -4.921 -9.801 1.00 93.94 72 LYS A CA 1
ATOM 559 C C . LYS A 1 72 ? -2.017 -4.536 -10.604 1.00 93.94 72 LYS A C 1
ATOM 561 O O . LYS A 1 72 ? -1.305 -3.621 -10.216 1.00 93.94 72 LYS A O 1
ATOM 566 N N . PHE A 1 73 ? -1.773 -5.191 -11.728 1.00 88.25 73 PHE A N 1
ATOM 567 C CA . PHE A 1 73 ? -0.728 -4.765 -12.658 1.00 88.25 73 PHE A CA 1
ATOM 568 C C . PHE A 1 73 ? -1.344 -3.833 -13.698 1.00 88.25 73 PHE A C 1
ATOM 570 O O . PHE A 1 73 ? -2.422 -4.128 -14.220 1.00 88.25 73 PHE A O 1
ATOM 577 N N . ALA A 1 74 ? -0.685 -2.708 -13.976 1.00 84.00 74 ALA A N 1
ATOM 578 C CA . ALA A 1 74 ? -1.080 -1.835 -15.072 1.00 84.00 74 ALA A CA 1
ATOM 579 C C . ALA A 1 74 ? -1.053 -2.643 -16.381 1.00 84.00 74 ALA A C 1
ATOM 581 O O . ALA A 1 74 ? -0.067 -3.326 -16.668 1.00 84.00 74 ALA A O 1
ATOM 582 N N . GLN A 1 75 ? -2.151 -2.616 -17.140 1.00 70.44 75 GLN A N 1
ATOM 583 C CA . GLN A 1 75 ? -2.161 -3.222 -18.470 1.00 70.44 75 GLN A CA 1
ATOM 584 C C . GLN A 1 75 ? -1.272 -2.392 -19.416 1.00 70.44 75 GLN A C 1
ATOM 586 O O . GLN A 1 75 ? -1.203 -1.173 -19.229 1.00 70.44 75 GLN A O 1
ATOM 591 N N . PRO A 1 76 ? -0.576 -3.033 -20.374 1.00 60.50 76 PRO A N 1
ATOM 592 C CA . PRO A 1 76 ? 0.193 -2.342 -21.410 1.00 60.50 76 PRO A CA 1
ATOM 593 C C . PRO A 1 76 ? -0.641 -1.357 -22.234 1.00 60.50 76 PRO A C 1
ATOM 595 O O . PRO A 1 76 ? -1.838 -1.649 -22.467 1.00 60.50 76 PRO A O 1
#

pLDDT: mean 89.22, std 8.24, range [58.28, 97.38]

Secondary structure (DSSP, 8-state):
-HHH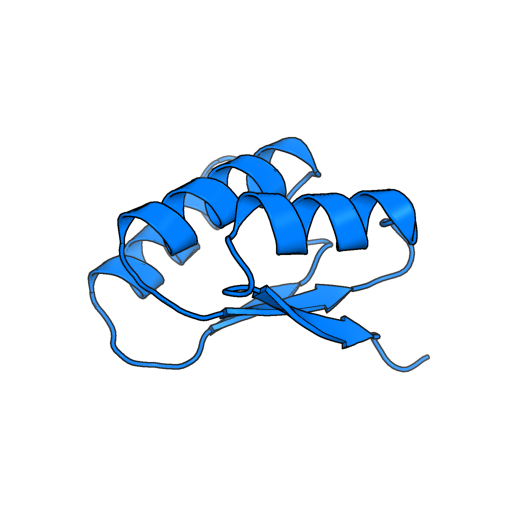HHHHHHHHHH--S--EEETTSS-HHHHHHHHHHHHHHT--EEEEE-TT--HHHHHHHHHHHTS-EEEEEPP-

Radius of gyration: 11.23 Å; chains: 1; bounding box: 25×25×33 Å